Protein AF-A0AAV4LF51-F1 (afdb_monomer_lite)

pLDDT: mean 82.68, std 17.19, range [34.06, 97.62]

Organism: NCBI:txid2771369

Structure (mmCIF, N/CA/C/O backbone):
data_AF-A0AAV4LF51-F1
#
_entry.id   AF-A0AAV4LF51-F1
#
loop_
_atom_site.group_PDB
_atom_site.id
_atom_site.type_symbol
_atom_site.label_atom_id
_atom_site.label_alt_id
_atom_site.label_comp_id
_atom_site.label_asym_id
_atom_site.label_entity_id
_atom_site.label_seq_id
_atom_site.pdbx_PDB_ins_code
_atom_site.Cartn_x
_atom_site.Cartn_y
_atom_site.Cartn_z
_atom_site.occupancy
_atom_site.B_iso_or_equiv
_atom_site.auth_seq_id
_atom_site.auth_comp_id
_atom_site.auth_asym_id
_atom_site.auth_atom_id
_atom_site.pdbx_PDB_model_num
ATOM 1 N N . MET A 1 1 ? 27.495 2.301 -16.781 1.00 39.59 1 MET A N 1
ATOM 2 C CA . MET A 1 1 ? 26.269 2.988 -17.235 1.00 39.59 1 MET A CA 1
ATOM 3 C C . MET A 1 1 ? 25.235 2.738 -16.157 1.00 39.59 1 MET A C 1
ATOM 5 O O . MET A 1 1 ? 25.016 1.573 -15.863 1.00 39.59 1 MET A O 1
ATOM 9 N N . GLN A 1 2 ? 24.706 3.770 -15.496 1.00 44.28 2 GLN A N 1
ATOM 10 C CA . GLN A 1 2 ? 23.534 3.585 -14.633 1.00 44.28 2 GLN A CA 1
ATOM 11 C C . GLN A 1 2 ? 22.386 3.191 -15.562 1.00 44.28 2 GLN A C 1
ATOM 13 O O . GLN A 1 2 ? 21.991 3.996 -16.404 1.00 44.28 2 GLN A O 1
ATOM 18 N N . GLN A 1 3 ? 21.946 1.935 -15.503 1.00 53.41 3 GLN A N 1
ATOM 19 C CA . GLN A 1 3 ? 20.679 1.562 -16.120 1.00 53.41 3 GLN A CA 1
ATOM 20 C C . GLN A 1 3 ? 19.599 2.363 -15.401 1.00 53.41 3 GLN A C 1
ATOM 22 O O . GLN A 1 3 ? 19.527 2.345 -14.174 1.00 53.41 3 GLN A O 1
ATOM 27 N N . THR A 1 4 ? 18.834 3.139 -16.161 1.00 69.50 4 THR A N 1
ATOM 28 C CA . THR A 1 4 ? 17.612 3.748 -15.650 1.00 69.50 4 THR A CA 1
ATOM 29 C C . THR A 1 4 ? 16.654 2.608 -15.354 1.00 69.50 4 THR A C 1
ATOM 31 O O . THR A 1 4 ? 16.474 1.723 -16.190 1.00 69.50 4 THR A O 1
ATOM 34 N N . GLU A 1 5 ? 16.115 2.589 -14.145 1.00 85.19 5 GLU A N 1
ATOM 35 C CA . GLU A 1 5 ? 15.159 1.569 -13.737 1.00 85.19 5 GLU A CA 1
ATOM 36 C C . GLU A 1 5 ? 13.908 1.655 -14.630 1.00 85.19 5 GLU A C 1
ATOM 38 O O . GLU A 1 5 ? 13.461 2.764 -14.937 1.00 85.19 5 GLU A O 1
ATOM 43 N N . PRO A 1 6 ? 13.351 0.516 -15.080 1.00 87.88 6 PRO A N 1
ATOM 44 C CA . PRO A 1 6 ? 12.253 0.504 -16.048 1.00 87.88 6 PRO A CA 1
ATOM 45 C C . PRO A 1 6 ? 10.922 0.982 -15.455 1.00 87.88 6 PRO A C 1
ATOM 47 O O . PRO A 1 6 ? 10.040 1.408 -16.200 1.00 87.88 6 PRO A O 1
ATOM 50 N N . TYR A 1 7 ? 10.776 0.932 -14.128 1.00 91.69 7 TYR A N 1
ATOM 51 C CA . TYR A 1 7 ? 9.531 1.270 -13.448 1.00 91.69 7 TYR A CA 1
ATOM 52 C C . TYR A 1 7 ? 9.747 2.211 -12.271 1.00 91.69 7 TYR A C 1
ATOM 54 O O . TYR A 1 7 ? 10.690 2.051 -11.498 1.00 91.69 7 TYR A O 1
ATOM 62 N N . MET A 1 8 ? 8.809 3.130 -12.069 1.00 92.31 8 MET A N 1
ATOM 63 C CA . MET A 1 8 ? 8.621 3.837 -10.805 1.00 92.31 8 MET A CA 1
ATOM 64 C C . MET A 1 8 ? 7.586 3.108 -9.953 1.00 92.31 8 MET A C 1
ATOM 66 O O . MET A 1 8 ? 6.594 2.593 -10.470 1.00 92.31 8 MET A O 1
ATOM 70 N N . VAL A 1 9 ? 7.808 3.075 -8.638 1.00 93.62 9 VAL A N 1
ATOM 71 C CA . VAL A 1 9 ? 6.900 2.429 -7.684 1.00 93.62 9 VAL A CA 1
ATOM 72 C C . VAL A 1 9 ? 6.449 3.443 -6.646 1.00 93.62 9 VAL A C 1
ATOM 74 O O . VAL A 1 9 ? 7.265 4.144 -6.053 1.00 93.62 9 VAL A O 1
ATOM 77 N N . ALA A 1 10 ? 5.145 3.504 -6.402 1.00 94.25 10 ALA A N 1
ATOM 78 C CA . ALA A 1 10 ? 4.572 4.269 -5.307 1.00 94.25 10 ALA A CA 1
ATOM 79 C C . ALA A 1 10 ? 3.654 3.395 -4.446 1.00 94.25 10 ALA A C 1
ATOM 81 O O . ALA A 1 10 ? 3.005 2.459 -4.920 1.00 94.25 10 ALA A O 1
ATOM 82 N N . LEU A 1 11 ? 3.606 3.715 -3.158 1.00 95.56 11 LEU A N 1
ATOM 83 C CA . LEU A 1 11 ? 2.793 3.057 -2.147 1.00 95.56 11 LEU A CA 1
ATOM 84 C C . LEU A 1 11 ? 1.452 3.786 -2.065 1.00 95.56 11 LEU A C 1
ATOM 86 O O . LEU A 1 11 ? 1.400 4.955 -1.685 1.00 95.56 11 LEU A O 1
ATOM 90 N N . GLY A 1 12 ? 0.378 3.122 -2.475 1.00 96.06 12 GLY A N 1
ATOM 91 C CA . GLY A 1 12 ? -0.933 3.725 -2.666 1.00 96.06 12 GLY A CA 1
ATOM 92 C C . GLY A 1 12 ? -1.977 3.263 -1.656 1.00 96.06 12 GLY A C 1
ATOM 93 O O . GLY A 1 12 ? -2.030 2.097 -1.267 1.00 96.06 12 GLY A O 1
ATOM 94 N N . TYR A 1 13 ? -2.855 4.175 -1.258 1.00 96.31 13 TYR A N 1
ATOM 95 C CA . TYR A 1 13 ? -4.042 3.865 -0.467 1.00 96.31 13 TYR A CA 1
ATOM 96 C C . TYR A 1 13 ? -5.215 4.764 -0.869 1.00 96.31 13 TYR A C 1
ATOM 98 O O . TYR A 1 13 ? -5.045 5.857 -1.407 1.00 96.31 13 TYR A O 1
ATOM 106 N N . SER A 1 14 ? -6.435 4.273 -0.672 1.00 95.50 14 SER A N 1
ATOM 107 C CA . SER A 1 14 ? -7.679 4.986 -0.986 1.00 95.50 14 SER A CA 1
ATOM 108 C C . SER A 1 14 ? -8.846 4.407 -0.188 1.00 95.50 14 SER A C 1
ATOM 110 O O . SER A 1 14 ? -8.680 3.418 0.530 1.00 95.50 14 SER A O 1
ATOM 112 N N . GLY A 1 15 ? -10.029 5.001 -0.333 1.00 92.81 15 GLY A N 1
ATOM 113 C CA . GLY A 1 15 ? -11.249 4.533 0.311 1.00 92.81 15 GLY A CA 1
ATOM 114 C C . GLY A 1 15 ? -12.079 5.679 0.865 1.00 92.81 15 GLY A C 1
ATOM 115 O O . GLY A 1 15 ? -11.986 6.816 0.389 1.00 92.81 15 GLY A O 1
ATOM 116 N N . LYS A 1 16 ? -12.841 5.387 1.925 1.00 95.62 16 LYS A N 1
ATOM 117 C CA . LYS A 1 16 ? -13.432 6.439 2.763 1.00 95.62 16 LYS A CA 1
ATOM 118 C C . LYS A 1 16 ? -12.324 7.311 3.343 1.00 95.62 16 LYS A C 1
ATOM 120 O O . LYS A 1 16 ? -11.320 6.793 3.829 1.00 95.62 16 LYS A O 1
ATOM 125 N N . LEU A 1 17 ? -12.532 8.626 3.339 1.00 95.38 17 LEU A N 1
ATOM 126 C CA . LEU A 1 17 ? -11.508 9.588 3.756 1.00 95.38 17 LEU A CA 1
ATOM 127 C C . LEU A 1 17 ? -10.999 9.338 5.179 1.00 95.38 17 LEU A C 1
ATOM 129 O O . LEU A 1 17 ? -9.796 9.360 5.404 1.00 95.38 17 LEU A O 1
ATOM 133 N N . GLU A 1 18 ? -11.887 9.032 6.128 1.00 94.94 18 GLU A N 1
ATOM 134 C CA . GLU A 1 18 ? -11.476 8.715 7.502 1.00 94.94 18 GLU A CA 1
ATOM 135 C C . GLU A 1 18 ? -10.627 7.440 7.587 1.00 94.94 18 GLU A C 1
ATOM 137 O O . GLU A 1 18 ? -9.660 7.396 8.347 1.00 94.94 18 GLU A O 1
ATOM 142 N N . SER A 1 19 ? -10.969 6.413 6.806 1.00 95.12 19 SER A N 1
ATOM 143 C CA . SER A 1 19 ? -10.219 5.156 6.731 1.00 95.12 19 SER A CA 1
ATOM 144 C C . SER A 1 19 ? -8.820 5.383 6.160 1.00 95.12 19 SER A C 1
ATOM 146 O O . SER A 1 19 ? -7.834 4.928 6.739 1.00 95.12 19 SER A O 1
ATOM 148 N N . ALA A 1 20 ? -8.727 6.139 5.061 1.00 96.19 20 ALA A N 1
ATOM 149 C CA . ALA A 1 20 ? -7.464 6.505 4.428 1.00 96.19 20 ALA A CA 1
ATOM 150 C C . ALA A 1 20 ? -6.587 7.368 5.352 1.00 96.19 20 ALA A C 1
ATOM 152 O O . ALA A 1 20 ? -5.412 7.061 5.538 1.00 96.19 20 ALA A O 1
ATOM 153 N N . ALA A 1 21 ? -7.167 8.382 6.002 1.00 96.31 21 ALA A N 1
ATOM 154 C CA . ALA A 1 21 ? -6.452 9.253 6.931 1.00 96.31 21 ALA A CA 1
ATOM 155 C C . ALA A 1 21 ? -5.894 8.481 8.136 1.00 96.31 21 ALA A C 1
ATOM 157 O O . ALA A 1 21 ? -4.747 8.670 8.536 1.00 96.31 21 ALA A O 1
ATOM 158 N N . ARG A 1 22 ? -6.693 7.578 8.721 1.00 95.81 22 ARG A N 1
ATOM 159 C CA . ARG A 1 22 ? -6.237 6.730 9.833 1.00 95.81 22 ARG A CA 1
ATOM 160 C C . ARG A 1 22 ? -5.098 5.816 9.404 1.00 95.81 22 ARG A C 1
ATOM 162 O O . ARG A 1 22 ? -4.101 5.731 10.112 1.00 95.81 22 ARG A O 1
ATOM 169 N N . PHE A 1 23 ? -5.231 5.178 8.242 1.00 96.62 23 PHE A N 1
ATOM 170 C CA . PHE A 1 23 ? -4.178 4.337 7.687 1.00 96.62 23 PHE A CA 1
ATOM 171 C C . PHE A 1 23 ? -2.874 5.116 7.486 1.00 96.62 23 PHE A C 1
ATOM 173 O O . PHE A 1 23 ? -1.822 4.646 7.914 1.00 96.62 23 PHE A O 1
ATOM 180 N N . GLU A 1 24 ? -2.933 6.309 6.886 1.00 96.50 24 GLU A N 1
ATOM 181 C CA . GLU A 1 24 ? -1.741 7.126 6.661 1.00 96.50 24 GLU A CA 1
ATOM 182 C C . GLU A 1 24 ? -1.069 7.526 7.979 1.00 96.50 24 GLU A C 1
ATOM 184 O O . GLU A 1 24 ? 0.146 7.376 8.117 1.00 96.50 24 GLU A O 1
ATOM 189 N N . TRP A 1 25 ? -1.843 7.989 8.965 1.00 96.75 25 TRP A N 1
ATOM 190 C CA . TRP A 1 25 ? -1.301 8.342 10.276 1.00 96.75 25 TRP A CA 1
ATOM 191 C C . TRP A 1 25 ? -0.627 7.145 10.952 1.00 96.75 25 TRP A C 1
ATOM 193 O O . TRP A 1 25 ? 0.522 7.232 11.387 1.00 96.75 25 TRP A O 1
ATOM 203 N N . ASP A 1 26 ? -1.317 6.006 11.010 1.00 96.19 26 ASP A N 1
ATOM 204 C CA . ASP A 1 26 ? -0.792 4.802 11.649 1.00 96.19 26 ASP A CA 1
ATOM 205 C C . ASP A 1 26 ? 0.461 4.284 10.924 1.00 96.19 26 ASP A C 1
ATOM 207 O O . ASP A 1 26 ? 1.405 3.818 11.567 1.00 96.19 26 ASP A O 1
ATOM 211 N N . PHE A 1 27 ? 0.518 4.424 9.596 1.00 96.25 27 PHE A N 1
ATOM 212 C CA . PHE A 1 27 ? 1.710 4.109 8.815 1.00 96.25 27 PHE A CA 1
ATOM 213 C C . PHE A 1 27 ? 2.873 5.058 9.131 1.00 96.25 27 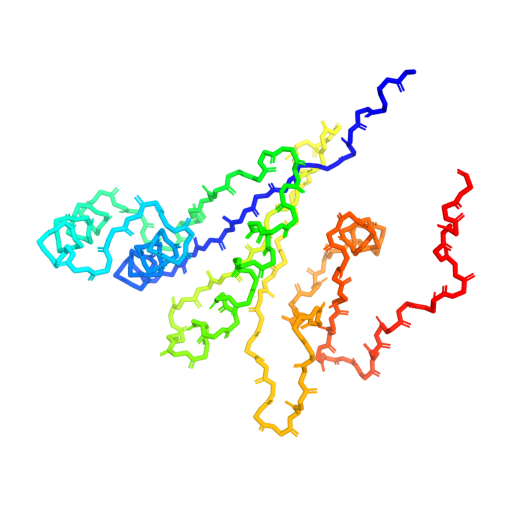PHE A C 1
ATOM 215 O O . PHE A 1 27 ? 3.987 4.592 9.368 1.00 96.25 27 PHE A O 1
ATOM 222 N N . ARG A 1 28 ? 2.629 6.372 9.216 1.00 95.19 28 ARG A N 1
ATOM 223 C CA . ARG A 1 28 ? 3.642 7.367 9.618 1.00 95.19 28 ARG A CA 1
ATOM 224 C C . ARG A 1 28 ? 4.200 7.078 11.011 1.00 95.19 28 ARG A C 1
ATOM 226 O O . ARG A 1 28 ? 5.413 7.124 11.207 1.00 95.19 28 ARG A O 1
ATOM 233 N N . VAL A 1 29 ? 3.342 6.701 11.959 1.00 95.69 29 VAL A N 1
ATOM 234 C CA . VAL A 1 29 ? 3.770 6.234 13.286 1.00 95.69 29 VAL A CA 1
ATOM 235 C C . VAL A 1 29 ? 4.622 4.968 13.168 1.00 95.69 29 VAL A C 1
ATOM 237 O O . VAL A 1 29 ? 5.660 4.854 13.820 1.00 95.69 29 VAL A O 1
ATOM 240 N N . ARG A 1 30 ? 4.224 4.017 12.313 1.00 94.94 30 ARG A N 1
ATOM 241 C CA . ARG A 1 30 ? 4.936 2.745 12.118 1.00 94.94 30 ARG A CA 1
ATOM 242 C C . ARG A 1 30 ? 6.357 2.929 11.589 1.00 94.94 30 ARG A C 1
ATOM 244 O O . ARG A 1 30 ? 7.244 2.199 12.024 1.00 94.94 30 ARG A O 1
ATOM 251 N N . VAL A 1 31 ? 6.569 3.886 10.689 1.00 94.19 31 VAL A N 1
ATOM 252 C CA . VAL A 1 31 ? 7.896 4.209 10.130 1.00 94.19 31 VAL A CA 1
ATOM 253 C C . VAL A 1 31 ? 8.672 5.225 10.977 1.00 94.19 31 VAL A C 1
ATOM 255 O O . VAL A 1 31 ? 9.778 5.612 10.613 1.00 94.19 31 VAL A O 1
ATOM 258 N N . GLY A 1 32 ? 8.115 5.655 12.115 1.00 94.19 32 GLY A N 1
ATOM 259 C CA . GLY A 1 32 ? 8.756 6.592 13.039 1.00 94.19 32 GLY A CA 1
ATOM 260 C C . GLY A 1 32 ? 8.737 8.055 12.589 1.00 94.19 32 GLY A C 1
ATOM 261 O O . GLY A 1 32 ? 9.458 8.867 13.164 1.00 94.19 32 GLY A O 1
ATOM 262 N N . ALA A 1 33 ? 7.926 8.400 11.585 1.00 93.31 33 ALA A N 1
ATOM 263 C CA . ALA A 1 33 ? 7.725 9.780 11.144 1.00 93.31 33 ALA A CA 1
ATOM 264 C C . ALA A 1 33 ? 6.822 10.574 12.103 1.00 93.31 33 ALA A C 1
ATOM 266 O O . ALA A 1 33 ? 6.940 11.791 12.176 1.00 93.31 33 ALA A O 1
ATOM 267 N N . GLU A 1 34 ? 5.955 9.885 12.849 1.00 95.94 34 GLU A N 1
ATOM 268 C CA . GLU A 1 34 ? 5.046 10.479 13.834 1.00 95.94 34 GLU A CA 1
ATOM 269 C C . GLU A 1 34 ? 5.091 9.722 15.166 1.00 95.94 34 GLU A C 1
ATOM 271 O O . GLU A 1 34 ? 5.513 8.564 15.240 1.00 95.94 34 GLU A O 1
ATOM 276 N N . GLN A 1 35 ? 4.639 10.365 16.245 1.00 94.69 35 GLN A N 1
ATOM 277 C CA . GLN A 1 35 ? 4.623 9.766 17.581 1.00 94.69 35 GLN A CA 1
ATOM 278 C C . GLN A 1 35 ? 3.246 9.193 17.920 1.00 94.69 35 GLN A C 1
ATOM 280 O O . GLN A 1 35 ? 2.243 9.900 17.902 1.00 94.69 35 GLN A O 1
ATOM 285 N N . ALA A 1 36 ? 3.200 7.923 18.335 1.00 93.38 36 ALA A N 1
ATOM 286 C CA . ALA A 1 36 ? 1.952 7.251 18.717 1.00 93.38 36 ALA A CA 1
ATOM 287 C C . ALA A 1 36 ? 1.191 7.955 19.860 1.00 93.38 36 ALA A C 1
ATOM 289 O O . ALA A 1 36 ? -0.025 7.824 19.959 1.00 93.38 36 ALA A O 1
ATOM 290 N N . SER A 1 37 ? 1.904 8.678 20.729 1.00 95.56 37 SER A N 1
ATOM 291 C CA . SER A 1 37 ? 1.331 9.429 21.849 1.00 95.56 37 SER A CA 1
ATOM 292 C C . SER A 1 37 ? 0.746 10.790 21.462 1.00 95.56 37 SER A C 1
ATOM 294 O O . SER A 1 37 ? 0.105 11.415 22.305 1.00 95.56 37 SER A O 1
ATOM 296 N N . ASP A 1 38 ? 0.968 11.277 20.236 1.00 96.12 38 ASP A N 1
ATOM 297 C CA . ASP A 1 38 ? 0.434 12.566 19.784 1.00 96.12 38 ASP A CA 1
ATOM 298 C C . ASP A 1 38 ? -1.013 12.433 19.287 1.00 96.12 38 ASP A C 1
ATOM 300 O O . ASP A 1 38 ? -1.324 12.487 18.095 1.00 96.12 38 ASP A O 1
ATOM 304 N N . GLU A 1 39 ? -1.929 12.235 20.233 1.00 94.19 39 GLU A N 1
ATOM 305 C CA . GLU A 1 39 ? -3.357 12.119 19.931 1.00 94.19 39 GLU A CA 1
ATOM 306 C C . GLU A 1 39 ? -3.927 13.406 19.320 1.00 94.19 39 GLU A C 1
ATOM 308 O O . GLU A 1 39 ? -4.768 13.339 18.423 1.00 94.19 39 GLU A O 1
ATOM 313 N N . SER A 1 40 ? -3.439 14.571 19.758 1.00 96.38 40 SER A N 1
ATOM 314 C CA . SER A 1 40 ? -3.864 15.868 19.230 1.00 96.38 40 SER A CA 1
ATOM 315 C C . SER A 1 40 ? -3.449 16.075 17.776 1.00 96.38 40 SER A C 1
ATOM 317 O O . SER A 1 40 ? -4.267 16.521 16.968 1.00 96.38 40 SER A O 1
ATOM 319 N N . GLY A 1 41 ? -2.205 15.729 17.431 1.00 96.44 41 GLY A N 1
ATOM 320 C CA . GLY A 1 41 ? -1.693 15.783 16.065 1.00 96.44 41 GLY A CA 1
ATOM 321 C C . GLY A 1 41 ? -2.467 14.840 15.157 1.00 96.44 41 GLY A C 1
ATOM 322 O O . GLY A 1 41 ? -2.921 15.257 14.092 1.00 96.44 41 GLY A O 1
ATOM 323 N N . ARG A 1 42 ? -2.749 13.620 15.633 1.00 97.00 42 ARG A N 1
ATOM 324 C CA . ARG A 1 42 ? -3.583 12.652 14.911 1.00 97.00 42 ARG A CA 1
ATOM 325 C C . ARG A 1 42 ? -4.958 13.215 14.575 1.00 97.00 42 ARG A C 1
ATOM 327 O O . ARG A 1 42 ? -5.413 13.111 13.440 1.00 97.00 42 ARG A O 1
ATOM 334 N N . GLU A 1 43 ? -5.653 13.780 15.558 1.00 97.25 43 GLU A N 1
ATOM 335 C CA . GLU A 1 43 ? -7.001 14.319 15.353 1.00 97.25 43 GLU A CA 1
ATOM 336 C C . GLU A 1 43 ? -7.015 15.530 14.419 1.00 97.25 43 GLU A C 1
ATOM 338 O O . GLU A 1 43 ? -7.931 15.667 13.603 1.00 97.25 43 GLU A O 1
ATOM 343 N N . ALA A 1 44 ? -6.010 16.403 14.525 1.00 97.50 44 ALA A N 1
ATOM 344 C CA . ALA A 1 44 ? -5.848 17.536 13.625 1.00 97.50 44 ALA A CA 1
ATOM 345 C C . ALA A 1 44 ? -5.582 17.066 12.188 1.00 97.50 44 ALA A C 1
ATOM 347 O O . ALA A 1 44 ? -6.252 17.535 11.268 1.00 97.50 44 ALA A O 1
ATOM 348 N N . PHE A 1 45 ? -4.684 16.094 12.015 1.00 97.38 45 PHE A N 1
ATOM 349 C CA . PHE A 1 45 ? -4.364 15.489 10.726 1.00 97.38 45 PHE A CA 1
ATOM 350 C C . PHE A 1 45 ? -5.591 14.843 10.082 1.00 97.38 45 PHE A C 1
ATOM 352 O O . PHE A 1 45 ? -5.937 15.179 8.954 1.00 97.38 45 PHE A O 1
ATOM 359 N N . ILE A 1 46 ? -6.297 13.964 10.804 1.00 96.75 46 ILE A N 1
ATOM 360 C CA . ILE A 1 46 ? -7.483 13.279 10.269 1.00 96.75 46 ILE A CA 1
ATOM 361 C C . ILE A 1 46 ? -8.539 14.299 9.841 1.00 96.75 46 ILE A C 1
ATOM 363 O O . ILE A 1 46 ? -9.132 14.167 8.773 1.00 96.75 46 ILE A O 1
ATOM 367 N N . ARG A 1 47 ? -8.770 15.336 10.652 1.00 97.56 47 ARG A N 1
ATOM 368 C CA . ARG A 1 47 ? -9.740 16.385 10.326 1.00 97.56 47 ARG A CA 1
ATOM 369 C C . ARG A 1 47 ? -9.352 17.146 9.064 1.00 97.56 47 ARG A C 1
ATOM 371 O O . ARG A 1 47 ? -10.216 17.378 8.221 1.00 97.56 47 ARG A O 1
ATOM 378 N N . ASP A 1 48 ? -8.088 17.539 8.951 1.00 97.62 48 ASP A N 1
ATOM 379 C CA . ASP A 1 48 ? -7.580 18.257 7.784 1.00 97.62 48 ASP A CA 1
ATOM 380 C C . ASP A 1 48 ? -7.682 17.397 6.518 1.00 97.62 48 ASP A C 1
ATOM 382 O O . ASP A 1 48 ? -8.263 17.824 5.519 1.00 97.62 48 ASP A O 1
ATOM 386 N N . PHE A 1 49 ? -7.247 16.139 6.606 1.00 96.69 49 PHE A N 1
ATOM 387 C CA . PHE A 1 49 ? -7.331 15.169 5.521 1.00 96.69 49 PHE A CA 1
ATOM 388 C C . PHE A 1 49 ? -8.773 14.972 5.042 1.00 96.69 49 PHE A C 1
ATOM 390 O O . PHE A 1 49 ? -9.040 15.010 3.847 1.00 96.69 49 PHE A O 1
ATOM 397 N N . VAL A 1 50 ? -9.727 14.788 5.958 1.00 96.19 50 VAL A N 1
ATOM 398 C CA . VAL A 1 50 ? -11.145 14.594 5.607 1.00 96.19 50 VAL A CA 1
ATOM 399 C C . VAL A 1 50 ? -11.766 15.862 5.018 1.00 96.19 50 VAL A C 1
ATOM 401 O O . VAL A 1 50 ? -12.629 15.773 4.150 1.00 96.19 50 VAL A O 1
ATOM 404 N N . THR A 1 51 ? -11.334 17.040 5.469 1.00 96.81 51 THR A N 1
ATOM 405 C CA . THR A 1 51 ? -11.872 18.322 4.990 1.00 96.81 51 THR A CA 1
ATOM 406 C C . THR A 1 51 ? -11.396 18.646 3.577 1.00 96.81 51 THR A C 1
ATOM 408 O O . THR A 1 51 ? -12.173 19.153 2.770 1.00 96.81 51 THR A O 1
ATOM 411 N N . ASN A 1 52 ? -10.125 18.366 3.283 1.00 95.56 52 ASN A N 1
ATOM 412 C CA . ASN A 1 52 ? -9.481 18.758 2.028 1.00 95.56 52 ASN A CA 1
ATOM 413 C C . ASN A 1 52 ? -9.343 17.605 1.025 1.00 95.56 52 ASN A C 1
ATOM 415 O O . ASN A 1 52 ? -8.990 17.827 -0.133 1.00 95.56 52 ASN A O 1
ATOM 419 N N . GLY A 1 53 ? -9.575 16.373 1.472 1.00 91.69 53 GLY A N 1
ATOM 420 C CA . GLY A 1 53 ? -9.424 15.172 0.674 1.00 91.69 53 GLY A CA 1
ATOM 421 C C . GLY A 1 53 ? -10.545 14.957 -0.337 1.00 91.69 53 GLY A C 1
ATOM 422 O O . GLY A 1 53 ? -11.634 15.522 -0.244 1.00 91.69 53 GLY A O 1
ATOM 423 N N . VAL A 1 54 ? -10.273 14.084 -1.303 1.00 91.25 54 VAL A N 1
ATOM 424 C CA . VAL A 1 54 ? -11.236 13.665 -2.321 1.00 91.25 54 VAL A CA 1
ATOM 425 C C . VAL A 1 54 ? -11.517 12.185 -2.119 1.00 91.25 54 VAL A C 1
ATOM 427 O O . VAL A 1 54 ? -10.625 11.342 -2.220 1.00 91.25 54 VAL A O 1
ATOM 430 N N . GLU A 1 55 ? -12.766 11.865 -1.792 1.00 83.19 55 GLU A N 1
ATOM 431 C CA . GLU A 1 55 ? -13.166 10.487 -1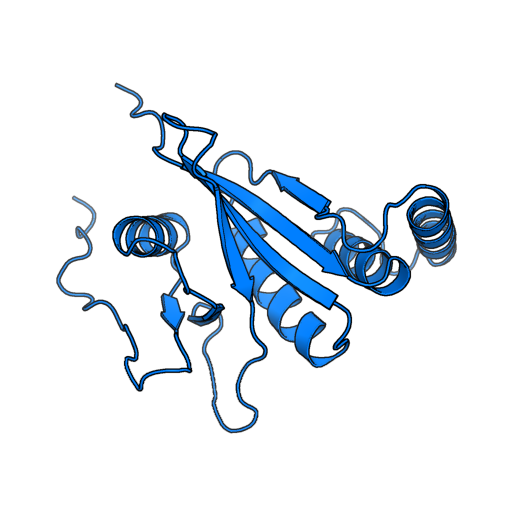.519 1.00 83.19 55 GLU A CA 1
ATOM 432 C C . GLU A 1 55 ? -12.913 9.589 -2.739 1.00 83.19 55 GLU A C 1
ATOM 434 O O . GLU A 1 55 ? -13.160 9.982 -3.881 1.00 83.19 55 GLU A O 1
ATOM 439 N N . ASN A 1 56 ? -12.418 8.372 -2.495 1.00 79.25 56 ASN A N 1
ATOM 440 C CA . ASN A 1 56 ? -12.027 7.397 -3.520 1.00 79.25 56 ASN A CA 1
ATOM 441 C C . ASN A 1 56 ? -10.882 7.832 -4.460 1.00 79.25 56 ASN A C 1
ATOM 443 O O . ASN A 1 56 ? -10.556 7.090 -5.390 1.00 79.25 56 ASN A O 1
ATOM 447 N N . GLN A 1 57 ? -10.231 8.978 -4.226 1.00 90.12 57 GLN A N 1
ATOM 448 C CA . GLN A 1 57 ? -8.996 9.315 -4.929 1.00 90.12 57 GLN A CA 1
ATOM 449 C C . GLN A 1 57 ? -7.808 8.537 -4.325 1.00 90.12 57 GLN A C 1
ATOM 451 O O . GLN A 1 57 ? -7.700 8.427 -3.102 1.00 90.12 57 GLN A O 1
ATOM 456 N N . PRO A 1 58 ? -6.906 7.989 -5.160 1.00 90.75 58 PRO A N 1
ATOM 457 C CA . PRO A 1 58 ? -5.624 7.463 -4.710 1.00 90.75 58 PRO A CA 1
ATOM 458 C C . PRO A 1 58 ? -4.751 8.531 -4.052 1.00 90.75 58 PRO A C 1
ATOM 460 O O . PRO A 1 58 ? -4.466 9.563 -4.660 1.00 90.75 58 PRO A O 1
ATOM 463 N N . TYR A 1 59 ? -4.256 8.223 -2.861 1.00 94.50 59 TYR A N 1
ATOM 464 C CA . TYR A 1 59 ? -3.143 8.914 -2.222 1.00 94.50 59 TYR A CA 1
ATOM 465 C C . TYR A 1 59 ? -1.906 8.038 -2.354 1.00 94.50 59 TYR A C 1
ATOM 467 O O . TYR A 1 59 ? -2.000 6.816 -2.221 1.00 94.50 59 TYR A O 1
ATOM 475 N N . VAL A 1 60 ? -0.762 8.645 -2.664 1.00 93.38 60 VAL A N 1
ATOM 476 C CA . VAL A 1 60 ? 0.465 7.910 -2.982 1.00 93.38 60 VAL A CA 1
ATOM 477 C C . VAL A 1 60 ? 1.664 8.479 -2.238 1.00 93.38 60 VAL A C 1
ATOM 479 O O . VAL A 1 60 ? 1.812 9.692 -2.103 1.00 93.38 60 VAL A O 1
ATOM 482 N N . ILE A 1 61 ? 2.531 7.583 -1.780 1.00 91.69 61 ILE A N 1
ATOM 483 C CA . ILE A 1 61 ? 3.860 7.889 -1.258 1.00 91.69 61 ILE A CA 1
ATOM 484 C C . ILE A 1 61 ? 4.845 7.333 -2.279 1.00 91.69 61 ILE A C 1
ATOM 486 O O . ILE A 1 61 ? 4.870 6.123 -2.508 1.00 91.69 61 ILE A O 1
ATOM 490 N N . LEU A 1 62 ? 5.611 8.205 -2.934 1.00 88.19 62 LEU A N 1
ATOM 491 C CA . LEU A 1 62 ? 6.621 7.756 -3.886 1.00 88.19 62 LEU A CA 1
ATOM 492 C C . LEU A 1 62 ? 7.699 6.966 -3.140 1.00 88.19 62 LEU A C 1
ATOM 494 O O . LEU A 1 62 ? 8.160 7.390 -2.080 1.00 88.19 62 LEU A O 1
ATOM 498 N N . LEU A 1 63 ? 8.066 5.804 -3.675 1.00 88.31 63 LEU A N 1
ATOM 499 C CA . LEU A 1 63 ? 9.122 4.990 -3.102 1.00 88.31 63 LEU A CA 1
ATOM 500 C C . LEU A 1 63 ? 10.455 5.358 -3.754 1.00 88.31 63 LEU A C 1
ATOM 502 O O . LEU A 1 63 ? 10.926 4.682 -4.672 1.00 88.31 63 LEU A O 1
ATOM 506 N N . ASP A 1 64 ? 11.039 6.453 -3.274 1.00 79.50 64 ASP A N 1
ATOM 507 C CA . ASP A 1 64 ? 12.347 6.916 -3.730 1.00 79.50 64 ASP A CA 1
ATOM 508 C C . ASP A 1 64 ? 13.417 5.839 -3.487 1.00 79.50 64 ASP A C 1
ATOM 510 O O . ASP A 1 64 ? 13.398 5.129 -2.477 1.00 79.50 64 ASP A O 1
ATOM 514 N N . ASP A 1 65 ? 14.326 5.683 -4.453 1.00 81.12 65 ASP A N 1
ATOM 515 C CA . ASP A 1 65 ? 15.438 4.722 -4.439 1.00 81.12 65 ASP A CA 1
ATOM 516 C C . ASP A 1 65 ? 15.060 3.250 -4.175 1.00 81.12 65 ASP A C 1
ATOM 518 O O . ASP A 1 65 ? 15.941 2.413 -3.963 1.00 81.12 65 ASP A O 1
ATOM 522 N N . TYR A 1 66 ? 13.774 2.896 -4.276 1.00 84.12 66 TYR A N 1
ATOM 523 C CA . TYR A 1 66 ? 13.271 1.542 -4.031 1.00 84.12 66 TYR A CA 1
ATOM 524 C C . TYR A 1 66 ? 13.620 1.031 -2.624 1.00 84.12 66 TYR A C 1
ATOM 526 O O . TYR A 1 66 ? 14.082 -0.100 -2.462 1.00 84.12 66 TYR A O 1
ATOM 534 N N . ASP A 1 67 ? 13.393 1.860 -1.600 1.00 87.75 67 ASP A N 1
ATOM 535 C CA . ASP A 1 67 ? 13.604 1.508 -0.190 1.00 87.75 67 ASP A CA 1
ATOM 536 C C . ASP A 1 67 ? 12.844 0.219 0.202 1.00 87.75 67 ASP A C 1
ATOM 538 O O . ASP A 1 67 ? 11.634 0.209 0.453 1.00 87.75 67 ASP A O 1
ATOM 542 N N . GLY A 1 68 ? 13.580 -0.898 0.246 1.00 86.44 68 GLY A N 1
ATOM 543 C CA . GLY A 1 68 ? 13.062 -2.227 0.578 1.00 86.44 68 GLY A CA 1
ATOM 544 C C . GLY A 1 68 ? 12.451 -2.326 1.982 1.00 86.44 68 GLY A C 1
ATOM 545 O O . GLY A 1 68 ? 11.355 -2.881 2.115 1.00 86.44 68 GLY A O 1
ATOM 546 N N . PRO A 1 69 ? 13.101 -1.805 3.041 1.00 88.69 69 PRO A N 1
ATOM 547 C CA . PRO A 1 69 ? 12.500 -1.696 4.370 1.00 88.69 69 PRO A CA 1
ATOM 548 C C . PRO A 1 69 ? 11.172 -0.928 4.410 1.00 88.69 69 PRO A C 1
ATOM 550 O O . PRO A 1 69 ? 10.210 -1.411 5.022 1.00 88.69 69 PRO A O 1
ATOM 553 N N . LEU A 1 70 ? 11.088 0.235 3.756 1.00 91.19 70 LEU A N 1
ATOM 554 C CA . LEU A 1 70 ? 9.859 1.031 3.703 1.00 91.19 70 LEU A CA 1
ATOM 555 C C . LEU A 1 70 ? 8.750 0.280 2.956 1.00 91.19 70 LEU A C 1
ATOM 557 O O . LEU A 1 70 ? 7.630 0.165 3.464 1.00 91.19 70 LEU A O 1
ATOM 561 N N . PHE A 1 71 ? 9.085 -0.306 1.805 1.00 91.94 71 PHE A N 1
ATOM 562 C CA . PHE A 1 71 ? 8.188 -1.162 1.032 1.00 91.94 71 PHE A CA 1
ATOM 563 C C . PHE A 1 71 ? 7.648 -2.332 1.862 1.00 91.94 71 PHE A C 1
ATOM 565 O O . PHE A 1 71 ? 6.437 -2.522 1.969 1.00 91.94 71 PHE A O 1
ATOM 572 N N . SER A 1 72 ? 8.540 -3.089 2.505 1.00 88.31 72 SER A N 1
ATOM 573 C CA . SER A 1 72 ? 8.177 -4.259 3.314 1.00 88.31 72 SER A CA 1
ATOM 574 C C . SER A 1 72 ? 7.271 -3.869 4.480 1.00 88.31 72 SER A C 1
ATOM 576 O O . SER A 1 72 ? 6.272 -4.538 4.750 1.00 88.31 72 SER A O 1
ATOM 578 N N . THR A 1 73 ? 7.578 -2.748 5.140 1.00 91.62 73 THR A N 1
ATOM 579 C CA . THR A 1 73 ? 6.763 -2.204 6.233 1.00 91.62 73 THR A CA 1
ATOM 580 C C . THR A 1 73 ? 5.368 -1.829 5.747 1.00 91.62 73 THR A C 1
ATOM 582 O O . THR A 1 73 ? 4.383 -2.179 6.398 1.00 91.62 73 THR A O 1
ATOM 585 N N . PHE A 1 74 ? 5.270 -1.159 4.598 1.00 93.94 74 PHE A N 1
ATOM 586 C CA . PHE A 1 74 ? 3.996 -0.765 4.004 1.00 93.94 74 PHE A CA 1
ATOM 587 C C . PHE A 1 74 ? 3.144 -1.966 3.620 1.00 93.94 74 PHE A C 1
ATOM 589 O O . PHE A 1 74 ? 1.969 -2.020 3.970 1.00 93.94 74 PHE A O 1
ATOM 596 N N . VAL A 1 75 ? 3.733 -2.955 2.951 1.00 90.75 75 VAL A N 1
ATOM 597 C CA . VAL A 1 75 ? 3.026 -4.166 2.533 1.00 90.75 75 VAL A CA 1
ATOM 598 C C . VAL A 1 75 ? 2.503 -4.939 3.744 1.00 90.75 75 VAL A C 1
ATOM 600 O O . VAL A 1 75 ? 1.328 -5.306 3.782 1.00 90.75 75 VAL A O 1
ATOM 603 N N . GLN A 1 76 ? 3.341 -5.145 4.761 1.00 88.00 76 GLN A N 1
ATOM 604 C CA . GLN A 1 76 ? 2.948 -5.856 5.977 1.00 88.00 76 GLN A CA 1
ATOM 605 C C . GLN A 1 76 ? 1.855 -5.131 6.756 1.00 88.00 76 GLN A C 1
ATOM 607 O O . GLN A 1 76 ? 0.865 -5.732 7.179 1.00 88.00 76 GLN A O 1
ATOM 612 N N . PHE A 1 77 ? 2.002 -3.818 6.910 1.00 91.56 77 PHE A N 1
ATOM 613 C CA . PHE A 1 77 ? 0.997 -3.007 7.575 1.00 91.56 77 PHE A CA 1
ATOM 614 C C . PHE A 1 77 ? -0.315 -2.956 6.776 1.00 91.56 77 PHE A C 1
ATOM 616 O O . PHE A 1 77 ? -1.395 -3.129 7.341 1.00 91.56 77 PHE A O 1
ATOM 623 N N . GLY A 1 78 ? -0.218 -2.806 5.455 1.00 92.19 78 GLY A N 1
ATOM 624 C CA . GLY A 1 78 ? -1.335 -2.772 4.519 1.00 92.19 78 GLY A CA 1
ATOM 625 C C . GLY A 1 78 ? -2.213 -4.014 4.597 1.00 92.19 78 GLY A C 1
ATOM 626 O O . GLY A 1 78 ? -3.423 -3.884 4.766 1.00 92.19 78 GLY A O 1
ATOM 627 N N . LYS A 1 79 ? -1.617 -5.213 4.573 1.00 86.81 79 LYS A N 1
ATOM 628 C CA . LYS A 1 79 ? -2.346 -6.488 4.735 1.00 86.81 79 LYS A CA 1
ATOM 629 C C . LYS A 1 79 ? -3.169 -6.544 6.017 1.00 86.81 79 LYS A C 1
ATOM 631 O O . LYS A 1 79 ? -4.324 -6.963 6.015 1.00 86.81 79 LYS A O 1
ATOM 636 N N . GLN A 1 80 ? -2.579 -6.108 7.127 1.00 87.19 80 GLN A N 1
ATOM 637 C CA . GLN A 1 80 ? -3.268 -6.093 8.414 1.00 87.19 80 GLN A CA 1
ATOM 638 C C . GLN A 1 80 ? -4.385 -5.046 8.442 1.00 87.19 80 GLN A C 1
ATOM 640 O O . GLN A 1 80 ? -5.412 -5.266 9.085 1.00 87.19 80 GLN A O 1
ATOM 645 N N . ALA A 1 81 ? -4.189 -3.912 7.768 1.00 90.19 81 ALA A N 1
ATOM 646 C CA . ALA A 1 81 ? -5.149 -2.819 7.723 1.00 90.19 81 ALA A CA 1
ATOM 647 C C . ALA A 1 81 ? -6.393 -3.169 6.891 1.00 90.19 81 ALA A C 1
ATOM 649 O O . ALA A 1 81 ? -7.508 -2.964 7.369 1.00 90.19 81 ALA A O 1
ATOM 650 N N . VAL A 1 82 ? -6.228 -3.771 5.707 1.00 88.88 82 VAL A N 1
ATOM 651 C CA . VAL A 1 82 ? -7.366 -4.152 4.841 1.00 88.88 82 VAL A CA 1
ATOM 652 C C . VAL A 1 82 ? -8.264 -5.224 5.468 1.00 88.88 82 VAL A C 1
ATOM 654 O O . VAL A 1 82 ? -9.451 -5.292 5.166 1.00 88.88 82 VAL A O 1
ATOM 657 N N . THR A 1 83 ? -7.738 -6.027 6.398 1.00 86.00 83 THR A N 1
ATOM 658 C CA . THR A 1 83 ? -8.538 -6.974 7.197 1.00 86.00 83 THR A CA 1
ATOM 659 C C . THR A 1 83 ? -9.434 -6.267 8.219 1.00 86.00 83 THR A C 1
ATOM 661 O O . THR A 1 83 ? -10.490 -6.782 8.585 1.00 86.00 83 THR A O 1
ATOM 664 N N . LYS A 1 84 ? -9.018 -5.095 8.712 1.00 87.94 84 LYS A N 1
ATOM 665 C CA . LYS A 1 84 ? -9.714 -4.352 9.775 1.00 87.94 84 LYS A CA 1
ATOM 666 C C . LYS A 1 84 ? -10.734 -3.357 9.233 1.00 87.94 84 LYS A C 1
ATOM 668 O O . LYS A 1 84 ? -11.696 -3.057 9.937 1.00 87.94 84 LYS A O 1
ATOM 673 N N . ASP A 1 85 ? -10.532 -2.854 8.018 1.00 90.88 85 ASP A N 1
ATOM 674 C CA . ASP A 1 85 ? -11.422 -1.876 7.399 1.00 90.88 85 ASP A CA 1
ATOM 675 C C . ASP A 1 85 ? -11.761 -2.252 5.947 1.00 90.88 85 ASP A C 1
ATOM 677 O O . ASP A 1 85 ? -10.925 -2.089 5.057 1.00 90.88 85 ASP A O 1
ATOM 681 N N . PRO A 1 86 ? -12.999 -2.703 5.666 1.00 87.56 86 PRO A N 1
ATOM 682 C CA . PRO A 1 86 ? -13.409 -3.075 4.314 1.00 87.56 86 PRO A CA 1
ATOM 683 C C . PRO A 1 86 ? -13.548 -1.875 3.364 1.00 87.56 86 PRO A C 1
ATOM 685 O O . PRO A 1 86 ? -13.680 -2.072 2.158 1.00 87.56 86 PRO A O 1
ATOM 688 N N . ASN A 1 87 ? -13.555 -0.641 3.882 1.00 91.38 87 ASN A N 1
ATOM 689 C CA . ASN A 1 87 ? -13.605 0.572 3.064 1.00 91.38 87 ASN A CA 1
ATOM 690 C C . ASN A 1 87 ? -12.210 1.091 2.704 1.00 91.38 87 ASN A C 1
ATOM 692 O O . ASN A 1 87 ? -12.123 2.101 2.012 1.00 91.38 87 ASN A O 1
ATOM 696 N N . LEU A 1 88 ? -11.144 0.457 3.201 1.00 94.44 88 LEU A N 1
ATOM 697 C CA . LEU A 1 88 ? -9.767 0.800 2.881 1.00 94.44 88 LEU A CA 1
ATOM 698 C C . LEU A 1 88 ? -9.275 -0.072 1.725 1.00 94.44 88 LEU A C 1
ATOM 700 O O . LEU A 1 88 ? -9.444 -1.292 1.710 1.00 94.44 88 LEU A O 1
ATOM 704 N N . HIS A 1 89 ? -8.610 0.553 0.763 1.00 93.88 89 HIS A N 1
ATOM 705 C CA . HIS A 1 89 ? -7.900 -0.140 -0.302 1.00 93.88 89 HIS A CA 1
ATOM 706 C C . HIS A 1 89 ? -6.439 0.273 -0.255 1.00 93.88 89 HIS A C 1
ATOM 708 O O . HIS A 1 89 ? -6.142 1.462 -0.319 1.00 93.88 89 HIS A O 1
ATOM 714 N N . VAL A 1 90 ? -5.542 -0.706 -0.167 1.00 95.12 90 VAL A N 1
ATOM 715 C CA . VAL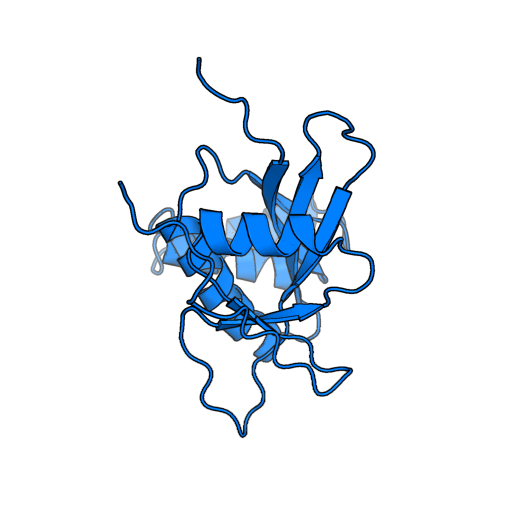 A 1 90 ? -4.088 -0.505 -0.180 1.00 95.12 90 VAL A CA 1
ATOM 716 C C . VAL A 1 90 ? -3.532 -1.190 -1.422 1.00 95.12 90 VAL A C 1
ATOM 718 O O . VAL A 1 90 ? -3.947 -2.301 -1.750 1.00 95.12 90 VAL A O 1
ATOM 721 N N . PHE A 1 91 ? -2.640 -0.529 -2.148 1.00 94.31 91 PHE A N 1
ATOM 722 C CA . PHE A 1 91 ? -2.126 -1.003 -3.430 1.00 94.31 91 PHE A CA 1
ATOM 723 C C . PHE A 1 91 ? -0.725 -0.464 -3.713 1.00 94.31 91 PHE A C 1
ATOM 725 O O . PHE A 1 91 ? -0.285 0.513 -3.118 1.00 94.31 91 PHE A O 1
ATOM 732 N N . LEU A 1 92 ? -0.025 -1.091 -4.651 1.00 93.44 92 LEU A N 1
ATOM 733 C CA . LEU A 1 92 ? 1.160 -0.515 -5.279 1.00 93.44 92 LEU A CA 1
ATOM 734 C C . LEU A 1 92 ? 0.751 0.133 -6.597 1.00 93.44 92 LEU A C 1
ATOM 736 O O . LEU A 1 92 ? -0.059 -0.429 -7.337 1.00 93.44 92 LEU A O 1
ATOM 740 N N . VAL A 1 93 ? 1.324 1.291 -6.893 1.00 93.19 93 VAL A N 1
ATOM 741 C CA . VAL A 1 93 ? 1.264 1.918 -8.212 1.00 93.19 93 VAL A CA 1
ATOM 742 C C . VAL A 1 93 ? 2.597 1.662 -8.893 1.00 93.19 93 VAL A C 1
ATOM 744 O O . VAL A 1 93 ? 3.635 2.011 -8.336 1.00 93.19 93 VAL A O 1
ATOM 747 N N . ILE A 1 94 ? 2.561 1.043 -10.069 1.00 93.00 94 ILE A N 1
ATOM 748 C CA . ILE A 1 94 ? 3.747 0.784 -10.882 1.00 93.00 94 ILE A CA 1
ATOM 749 C C . ILE A 1 94 ? 3.584 1.516 -12.203 1.00 93.00 94 ILE A C 1
ATOM 751 O O . ILE A 1 94 ? 2.631 1.254 -12.933 1.00 93.00 94 ILE A O 1
ATOM 755 N N . GLU A 1 95 ? 4.492 2.432 -12.494 1.00 92.75 95 GLU A N 1
ATOM 756 C CA . GLU A 1 95 ? 4.471 3.256 -13.699 1.00 92.75 95 GLU A CA 1
ATOM 757 C C . GLU A 1 95 ? 5.677 2.924 -14.572 1.00 92.75 95 GLU A C 1
ATOM 759 O O . GLU A 1 95 ? 6.801 2.863 -14.076 1.00 92.75 95 GLU A O 1
ATOM 764 N N . ASP A 1 96 ? 5.441 2.685 -15.861 1.00 91.62 96 ASP A N 1
ATOM 765 C CA . ASP A 1 96 ? 6.508 2.516 -16.847 1.00 91.62 96 ASP A CA 1
ATOM 766 C C . ASP A 1 96 ? 7.186 3.870 -17.112 1.00 91.62 96 ASP A C 1
ATOM 768 O O . ASP A 1 96 ? 6.551 4.833 -17.544 1.00 91.62 96 ASP A O 1
ATOM 772 N N . VAL A 1 97 ? 8.497 3.949 -16.866 1.00 90.19 97 VAL A N 1
ATOM 773 C CA . VAL A 1 97 ? 9.275 5.193 -17.018 1.00 90.19 97 VAL A CA 1
ATOM 774 C C . VAL A 1 97 ? 9.360 5.639 -18.481 1.00 90.19 97 VAL A C 1
ATOM 776 O O . VAL A 1 97 ? 9.542 6.824 -18.773 1.00 90.19 97 VAL A O 1
ATOM 779 N N . HIS A 1 98 ? 9.243 4.704 -19.421 1.00 88.94 98 HIS A N 1
ATOM 780 C CA . HIS A 1 98 ? 9.287 4.977 -20.853 1.00 88.94 98 HIS A CA 1
ATOM 781 C C . HIS A 1 98 ? 7.903 5.243 -21.453 1.00 88.94 98 HIS A C 1
ATOM 783 O O . HIS A 1 98 ? 7.822 5.761 -22.569 1.00 88.94 98 HIS A O 1
ATOM 789 N N . ASP A 1 99 ? 6.835 4.921 -20.723 1.00 90.25 99 ASP A N 1
ATOM 790 C CA . ASP A 1 99 ? 5.449 5.121 -21.136 1.00 90.25 99 ASP A CA 1
ATOM 791 C C . ASP A 1 99 ? 4.553 5.426 -19.918 1.00 90.25 99 ASP A C 1
ATOM 793 O O . ASP A 1 99 ? 3.867 4.532 -19.420 1.00 90.25 99 ASP A O 1
ATOM 797 N N . PRO A 1 100 ? 4.517 6.683 -19.432 1.00 84.88 100 PRO A N 1
ATOM 798 C CA . PRO A 1 100 ? 3.780 7.041 -18.214 1.00 84.88 100 PRO A CA 1
ATOM 799 C C . PRO A 1 100 ? 2.261 6.817 -18.291 1.00 84.88 100 PRO A C 1
ATOM 801 O O . PRO A 1 100 ? 1.577 6.824 -17.269 1.00 84.88 100 PRO A O 1
ATOM 804 N N . GLU A 1 101 ? 1.701 6.613 -19.490 1.00 87.88 101 GLU A N 1
ATOM 805 C CA . GLU A 1 101 ? 0.294 6.222 -19.647 1.00 87.88 101 GLU A CA 1
ATOM 806 C C . GLU A 1 101 ? 0.052 4.768 -19.198 1.00 87.88 101 GLU A C 1
ATOM 808 O O . GLU A 1 101 ? -1.076 4.398 -18.856 1.00 87.88 101 GLU A O 1
ATOM 813 N N . LYS A 1 102 ? 1.106 3.943 -19.141 1.00 89.12 102 LYS A N 1
ATOM 814 C CA . LYS A 1 102 ? 1.073 2.585 -18.594 1.00 89.12 102 LYS A CA 1
ATOM 815 C C . LYS A 1 102 ? 1.325 2.598 -17.095 1.00 89.12 102 LYS A C 1
ATOM 817 O O . LYS A 1 102 ? 2.446 2.439 -16.610 1.00 89.12 102 LYS A O 1
ATOM 822 N N . GLN A 1 103 ? 0.223 2.707 -16.365 1.00 90.25 103 GLN A N 1
ATOM 823 C CA . GLN A 1 103 ? 0.189 2.559 -14.919 1.00 90.25 103 GLN A CA 1
ATOM 824 C C . GLN A 1 103 ? -0.565 1.287 -14.518 1.00 90.25 103 GLN A C 1
ATOM 826 O O . GLN A 1 103 ? -1.719 1.077 -14.897 1.00 90.25 103 GLN A O 1
ATOM 831 N N . TYR A 1 104 ? 0.066 0.468 -13.684 1.00 90.81 104 TYR A N 1
ATOM 832 C CA . TYR A 1 104 ? -0.510 -0.732 -13.090 1.00 90.81 104 TYR A CA 1
ATOM 833 C C . TYR A 1 104 ? -0.827 -0.489 -11.6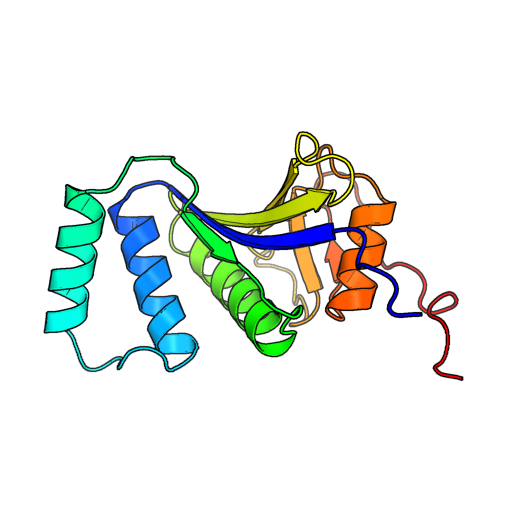15 1.00 90.81 104 TYR A C 1
ATOM 835 O O . TYR A 1 104 ? -0.089 0.202 -10.910 1.00 90.81 104 TYR A O 1
ATOM 843 N N . ARG A 1 105 ? -1.927 -1.075 -11.130 1.00 91.06 105 ARG A N 1
ATOM 844 C CA . ARG A 1 105 ? -2.313 -1.024 -9.714 1.00 91.06 105 ARG A CA 1
ATOM 845 C C . ARG A 1 105 ? -2.421 -2.426 -9.152 1.00 91.06 105 ARG A C 1
ATOM 847 O O . ARG A 1 105 ? -3.334 -3.162 -9.511 1.00 91.06 105 ARG A O 1
ATOM 854 N N . LEU A 1 106 ? -1.505 -2.766 -8.254 1.00 90.19 106 LEU A N 1
ATOM 855 C CA . LEU A 1 106 ? -1.472 -4.056 -7.580 1.00 90.19 106 LEU A CA 1
ATOM 856 C C . LEU A 1 106 ? -2.129 -3.930 -6.206 1.00 90.19 106 LEU A C 1
ATOM 858 O O . LEU A 1 106 ? -1.502 -3.452 -5.263 1.00 90.19 106 LEU A O 1
ATOM 862 N N . PHE A 1 107 ? -3.393 -4.333 -6.084 1.00 89.94 107 PHE A N 1
ATOM 863 C CA . PHE A 1 107 ? -4.128 -4.219 -4.821 1.00 89.94 107 PHE A CA 1
ATOM 864 C C . PHE A 1 107 ? -3.723 -5.309 -3.836 1.00 89.94 107 PHE A C 1
ATOM 866 O O . PHE A 1 107 ? -3.784 -6.489 -4.169 1.00 89.94 107 PHE A O 1
ATOM 873 N N . LEU A 1 108 ? -3.374 -4.919 -2.610 1.00 90.06 108 LEU A N 1
ATOM 874 C CA . LEU A 1 108 ? -3.141 -5.852 -1.514 1.00 90.06 108 LEU A CA 1
ATOM 875 C C . LEU A 1 108 ? -4.468 -6.484 -1.089 1.00 90.06 108 LEU A C 1
ATOM 877 O O . LEU A 1 108 ? -5.504 -5.818 -1.012 1.00 90.06 108 LEU A O 1
ATOM 881 N N . LYS A 1 109 ? -4.433 -7.779 -0.791 1.00 86.31 109 LYS A N 1
ATOM 882 C CA . LYS A 1 109 ? -5.564 -8.522 -0.232 1.00 86.31 109 LYS A CA 1
ATOM 883 C C . LYS A 1 109 ? -5.236 -8.952 1.193 1.00 86.31 109 LYS A C 1
ATOM 885 O O . LYS A 1 109 ? -4.073 -9.090 1.562 1.00 86.31 109 LYS A O 1
ATOM 890 N N . ALA A 1 110 ? -6.286 -9.158 1.980 1.00 80.88 110 ALA A N 1
ATOM 891 C CA . ALA A 1 110 ? -6.166 -9.795 3.282 1.00 80.88 110 ALA A CA 1
ATOM 892 C C . ALA A 1 110 ? -5.670 -11.238 3.119 1.00 80.88 110 ALA A C 1
ATOM 894 O O . ALA A 1 110 ? -6.094 -11.941 2.193 1.00 80.88 110 ALA A O 1
ATOM 895 N N . ASP A 1 111 ? -4.819 -11.674 4.044 1.00 76.94 111 ASP A N 1
ATOM 896 C CA . ASP A 1 111 ? -4.376 -13.063 4.102 1.00 76.94 111 ASP A CA 1
ATOM 897 C C . ASP A 1 111 ? -5.562 -13.982 4.474 1.00 76.94 111 ASP A C 1
ATOM 899 O O . ASP A 1 111 ? -6.450 -13.578 5.239 1.00 76.94 111 ASP A O 1
ATOM 903 N N . PRO A 1 112 ? -5.628 -15.215 3.940 1.00 74.94 112 PRO A N 1
ATOM 904 C CA . PRO A 1 112 ? -6.661 -16.171 4.310 1.00 74.94 112 PRO A CA 1
ATOM 905 C C . PRO A 1 112 ? -6.535 -16.525 5.798 1.00 74.94 112 PRO A C 1
ATOM 907 O O . PRO A 1 112 ? -5.433 -16.808 6.261 1.00 74.94 112 PRO A O 1
ATOM 910 N N . PRO A 1 113 ? -7.644 -16.602 6.555 1.00 71.31 113 PRO A N 1
ATOM 911 C CA . PRO A 1 113 ? -7.591 -16.911 7.985 1.00 71.31 113 PRO A CA 1
ATOM 912 C C . PRO A 1 113 ? -7.050 -18.318 8.294 1.00 71.31 113 PRO A C 1
ATOM 914 O O . PRO A 1 113 ? -6.675 -18.589 9.431 1.00 71.31 113 PRO A O 1
ATOM 917 N N . GLU A 1 114 ? -7.029 -19.213 7.303 1.00 74.19 114 GLU A N 1
ATOM 918 C CA . GLU A 1 114 ? -6.593 -20.607 7.443 1.00 74.19 114 GLU A CA 1
ATOM 919 C C . GLU A 1 114 ? -5.138 -20.840 6.998 1.00 74.19 114 GLU A C 1
ATOM 921 O O . GLU A 1 114 ? -4.625 -21.948 7.150 1.00 74.19 114 GLU A O 1
ATOM 926 N N . GLU A 1 115 ? -4.456 -19.816 6.473 1.00 70.31 115 GLU A N 1
ATOM 927 C CA . GLU A 1 115 ? -3.103 -19.942 5.928 1.00 70.31 115 GLU A CA 1
ATOM 928 C C . GLU A 1 115 ? -2.084 -19.132 6.736 1.00 70.31 115 GLU A C 1
ATOM 930 O O . GLU A 1 115 ? -2.293 -17.969 7.075 1.00 70.31 115 GLU A O 1
ATOM 935 N N . LEU A 1 116 ? -0.941 -19.757 7.028 1.00 70.12 116 LEU A N 1
ATOM 936 C CA . LEU A 1 116 ? 0.239 -19.073 7.551 1.00 70.12 116 LEU A CA 1
ATOM 937 C C . LEU A 1 116 ? 1.057 -18.566 6.360 1.00 70.12 116 LEU A C 1
ATOM 939 O O . LEU A 1 116 ? 1.851 -19.312 5.790 1.00 70.12 116 LEU A O 1
ATOM 943 N N . ILE A 1 117 ? 0.824 -17.311 5.982 1.00 74.06 117 ILE A N 1
ATOM 944 C CA . ILE A 1 117 ? 1.564 -16.620 4.922 1.00 74.06 117 ILE A CA 1
ATOM 945 C C . ILE A 1 117 ? 2.804 -15.962 5.531 1.00 74.06 117 ILE A C 1
ATOM 947 O O . ILE A 1 117 ? 2.719 -15.323 6.581 1.00 74.06 117 ILE A O 1
ATOM 951 N N . ALA A 1 118 ? 3.969 -16.144 4.906 1.00 73.38 118 ALA A N 1
ATOM 952 C CA . ALA A 1 118 ? 5.206 -15.563 5.419 1.00 73.38 118 ALA A CA 1
ATOM 953 C C . ALA A 1 118 ? 5.279 -14.041 5.186 1.00 73.38 118 ALA A C 1
ATOM 955 O O . ALA A 1 118 ? 4.638 -13.486 4.295 1.00 73.38 118 ALA A O 1
ATOM 956 N N . ASP A 1 119 ? 6.136 -13.346 5.939 1.00 71.81 119 ASP A N 1
ATOM 957 C CA . ASP A 1 119 ? 6.228 -11.880 5.867 1.00 71.81 119 ASP A CA 1
ATOM 958 C C . ASP A 1 119 ? 6.685 -11.342 4.491 1.00 71.81 119 ASP A C 1
ATOM 960 O O . ASP A 1 119 ? 6.415 -10.198 4.130 1.00 71.81 119 ASP A O 1
ATOM 964 N N . TYR A 1 120 ? 7.356 -12.155 3.681 1.00 71.50 120 TYR A N 1
ATOM 965 C CA . TYR A 1 120 ? 7.769 -11.781 2.323 1.00 71.50 120 TYR A CA 1
ATOM 966 C C . TYR A 1 120 ? 6.738 -12.177 1.251 1.00 71.50 120 TYR A C 1
ATOM 968 O O . TYR A 1 120 ? 6.916 -11.862 0.078 1.00 71.50 120 TYR A O 1
ATOM 976 N N . GLU A 1 121 ? 5.666 -12.874 1.624 1.00 77.69 121 GLU A N 1
ATOM 977 C CA . GLU A 1 121 ? 4.654 -13.406 0.710 1.00 77.69 121 GLU A CA 1
ATOM 978 C C . GLU A 1 121 ? 3.412 -12.526 0.727 1.00 77.69 121 GLU A C 1
ATOM 980 O O . GLU A 1 121 ? 2.864 -12.277 1.787 1.00 77.69 121 GLU A O 1
ATOM 985 N N . VAL A 1 122 ? 2.955 -12.021 -0.414 1.00 76.75 122 VAL A N 1
ATOM 986 C CA . VAL A 1 122 ? 1.941 -10.967 -0.506 1.00 76.75 122 VAL A CA 1
ATOM 987 C C . VAL A 1 122 ? 0.770 -11.420 -1.368 1.00 76.75 122 VAL A C 1
ATOM 989 O O . VAL A 1 122 ? 0.922 -11.641 -2.570 1.00 76.75 122 VAL A O 1
ATOM 992 N N . MET A 1 123 ? -0.416 -11.513 -0.766 1.00 81.19 123 MET A N 1
ATOM 993 C CA . MET A 1 123 ? -1.660 -11.751 -1.496 1.00 81.19 123 MET A CA 1
ATOM 994 C C . MET A 1 123 ? -2.094 -10.486 -2.227 1.00 81.19 123 MET A C 1
ATOM 996 O O . MET A 1 123 ? -2.234 -9.422 -1.617 1.00 81.19 123 MET A O 1
ATOM 1000 N N . VAL A 1 124 ? -2.325 -10.600 -3.534 1.00 80.06 124 VAL A N 1
ATOM 1001 C CA . VAL A 1 124 ? -2.587 -9.438 -4.387 1.00 80.06 124 VAL A CA 1
ATOM 1002 C C . VAL A 1 124 ? -3.605 -9.710 -5.492 1.00 80.06 124 VAL A C 1
ATOM 1004 O O . VAL A 1 124 ? -3.825 -10.847 -5.910 1.00 80.06 124 VAL A O 1
ATOM 1007 N N . ASP A 1 125 ? -4.212 -8.632 -5.987 1.00 80.94 125 ASP A N 1
ATOM 1008 C CA . ASP A 1 125 ? -4.942 -8.606 -7.254 1.00 80.94 125 ASP A CA 1
ATOM 1009 C C . ASP A 1 125 ? -3.998 -8.272 -8.409 1.00 80.94 125 ASP A C 1
ATOM 1011 O O . ASP A 1 125 ? -3.606 -7.118 -8.570 1.00 80.94 125 ASP A O 1
ATOM 1015 N N . VAL A 1 126 ? -3.614 -9.274 -9.200 1.00 74.06 126 VAL A N 1
ATOM 1016 C CA . VAL A 1 126 ? -2.704 -9.097 -10.350 1.00 74.06 126 VAL A CA 1
ATOM 1017 C C . VAL A 1 126 ? -3.441 -8.876 -11.672 1.00 74.06 126 VAL A C 1
ATOM 1019 O O . VAL A 1 126 ? -2.816 -8.915 -12.733 1.00 74.06 126 VAL A O 1
ATOM 1022 N N . GLN A 1 127 ? -4.768 -8.707 -11.660 1.00 76.06 127 GLN A N 1
ATOM 1023 C CA . GLN A 1 127 ? -5.532 -8.605 -12.900 1.00 76.06 127 GLN A CA 1
ATOM 1024 C C . GLN A 1 127 ? -5.033 -7.433 -13.763 1.00 76.06 127 GLN A C 1
ATOM 1026 O O . GLN A 1 127 ? -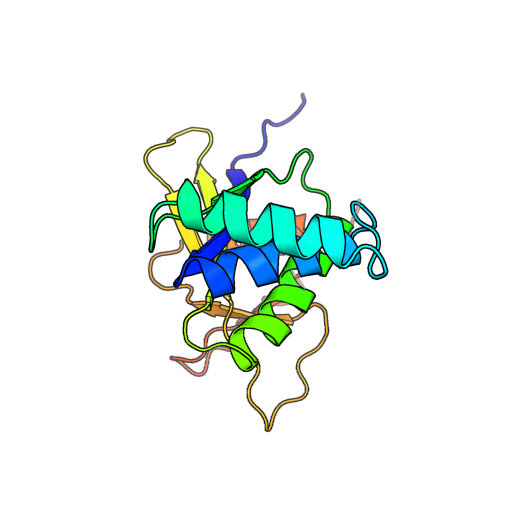5.035 -6.281 -13.340 1.00 76.06 127 GLN A O 1
ATOM 1031 N N . GLY A 1 128 ? -4.630 -7.735 -15.002 1.00 77.44 128 GLY A N 1
ATOM 1032 C CA . GLY A 1 128 ? -4.148 -6.730 -15.955 1.00 77.44 128 GLY A CA 1
ATOM 1033 C C . GLY A 1 128 ? -2.695 -6.290 -15.753 1.00 77.44 128 GLY A C 1
ATOM 1034 O O . GLY A 1 128 ? -2.268 -5.351 -16.420 1.00 77.44 128 GLY A O 1
ATOM 1035 N N . ILE A 1 129 ? -1.935 -6.957 -14.878 1.00 83.19 129 ILE A N 1
ATOM 1036 C CA . ILE A 1 129 ? -0.518 -6.660 -14.648 1.00 83.19 129 ILE A CA 1
ATOM 1037 C C . ILE A 1 129 ? 0.347 -7.654 -15.431 1.00 83.19 129 ILE A C 1
ATOM 1039 O O . ILE A 1 129 ? 0.197 -8.866 -15.241 1.00 83.19 129 ILE A O 1
ATOM 1043 N N . PRO A 1 130 ? 1.245 -7.173 -16.308 1.00 85.88 130 PRO A N 1
ATOM 1044 C CA . PRO A 1 130 ? 2.159 -8.035 -17.035 1.00 85.88 130 PRO A CA 1
ATOM 1045 C C . PRO A 1 130 ? 3.084 -8.813 -16.101 1.00 85.88 130 PRO A C 1
ATOM 1047 O O . PRO A 1 130 ? 3.464 -8.366 -15.017 1.00 85.88 130 PRO A O 1
ATOM 1050 N N . HIS A 1 131 ? 3.462 -10.001 -16.543 1.00 82.69 131 HIS A N 1
ATOM 1051 C CA . HIS A 1 131 ? 4.236 -10.943 -15.750 1.00 82.69 131 HIS A CA 1
ATOM 1052 C C . HIS A 1 131 ? 5.642 -10.422 -15.424 1.00 82.69 131 HIS A C 1
ATOM 1054 O O . HIS A 1 131 ? 6.130 -10.568 -14.307 1.00 82.69 131 HIS A O 1
ATOM 1060 N N . GLU A 1 13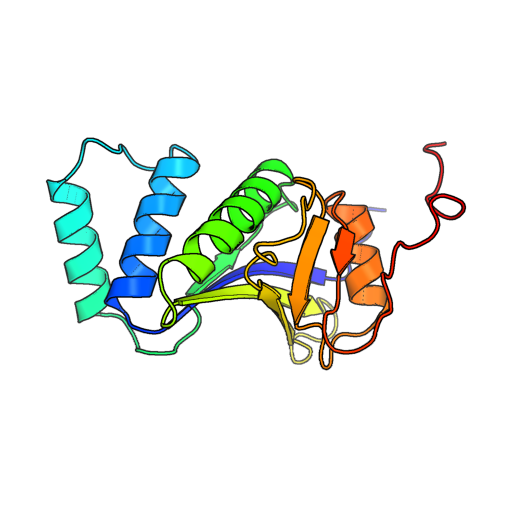2 ? 6.267 -9.759 -16.390 1.00 85.56 132 GLU A N 1
ATOM 1061 C CA . GLU A 1 132 ? 7.573 -9.121 -16.285 1.00 85.56 132 GLU A CA 1
ATOM 1062 C C . GLU A 1 132 ? 7.611 -8.009 -15.228 1.00 85.56 132 GLU A C 1
ATOM 1064 O O . GLU A 1 132 ? 8.626 -7.837 -14.556 1.00 85.56 132 GLU A O 1
ATOM 1069 N N . VAL A 1 133 ? 6.495 -7.301 -15.022 1.00 87.69 133 VAL A N 1
ATOM 1070 C CA . VAL A 1 133 ? 6.372 -6.279 -13.973 1.00 87.69 133 VAL A CA 1
ATOM 1071 C C . VAL A 1 133 ? 6.399 -6.944 -12.599 1.00 87.69 133 VAL A C 1
ATOM 1073 O O . VAL A 1 133 ? 7.085 -6.478 -11.690 1.00 87.69 133 VAL A O 1
ATOM 1076 N N . LEU A 1 134 ? 5.682 -8.063 -12.448 1.00 86.12 134 LEU A N 1
ATOM 1077 C CA . LEU A 1 134 ? 5.658 -8.827 -11.202 1.00 86.12 134 LEU A CA 1
ATOM 1078 C C . LEU A 1 134 ? 7.033 -9.421 -10.888 1.00 86.12 134 LEU A C 1
ATOM 1080 O O . LEU A 1 134 ? 7.491 -9.287 -9.758 1.00 86.12 134 LEU A O 1
ATOM 1084 N N . LEU A 1 135 ? 7.706 -10.025 -11.873 1.00 85.00 135 LEU A N 1
ATOM 1085 C CA . LEU A 1 135 ? 9.062 -10.557 -11.705 1.00 85.00 135 LEU A CA 1
ATOM 1086 C C . LEU A 1 135 ? 10.038 -9.473 -11.249 1.00 85.00 135 LEU A C 1
ATOM 1088 O O . LEU A 1 135 ? 10.723 -9.657 -10.243 1.00 85.00 135 LEU A O 1
ATOM 1092 N N . TRP A 1 136 ? 10.030 -8.321 -11.921 1.00 88.94 136 TRP A N 1
ATOM 1093 C CA . TRP A 1 136 ? 10.896 -7.204 -11.561 1.00 88.94 136 TRP A CA 1
ATOM 1094 C C . TRP A 1 136 ? 10.631 -6.705 -10.131 1.00 88.94 136 TRP A C 1
ATOM 1096 O O . TRP A 1 136 ? 11.575 -6.491 -9.376 1.00 88.94 136 TRP A O 1
ATOM 1106 N N . LEU A 1 137 ? 9.367 -6.590 -9.699 1.00 88.69 137 LEU A N 1
ATOM 1107 C CA . LEU A 1 137 ? 9.042 -6.211 -8.316 1.00 88.69 137 LEU A CA 1
ATOM 1108 C C . LEU A 1 137 ? 9.578 -7.225 -7.290 1.00 88.69 137 LEU A C 1
ATOM 1110 O O . LEU A 1 137 ? 10.080 -6.830 -6.237 1.00 88.69 137 LEU A O 1
ATOM 1114 N N . GLN A 1 138 ? 9.459 -8.525 -7.575 1.00 87.69 138 GLN A N 1
ATOM 1115 C CA . GLN A 1 138 ? 9.954 -9.575 -6.681 1.00 87.69 138 GLN A CA 1
ATOM 1116 C C . GLN A 1 138 ? 11.477 -9.532 -6.553 1.00 87.69 138 GLN A C 1
ATOM 1118 O O . GLN A 1 138 ? 11.995 -9.617 -5.441 1.00 87.69 138 GLN A O 1
ATOM 1123 N N . GLU A 1 139 ? 12.188 -9.360 -7.669 1.00 86.75 139 GLU A N 1
ATOM 1124 C CA . GLU A 1 139 ? 13.644 -9.200 -7.679 1.00 86.75 139 GLU A CA 1
ATOM 1125 C C . GLU A 1 139 ? 14.070 -7.931 -6.939 1.00 86.75 139 GLU A C 1
ATOM 1127 O O . GLU A 1 139 ? 15.010 -7.959 -6.144 1.00 86.75 139 GLU A O 1
ATOM 1132 N N . ARG A 1 140 ? 13.350 -6.822 -7.155 1.00 89.00 140 ARG A N 1
ATOM 1133 C CA . ARG A 1 140 ? 13.707 -5.521 -6.590 1.00 89.00 140 ARG A CA 1
ATOM 1134 C C . ARG A 1 140 ? 13.494 -5.444 -5.082 1.00 89.00 140 ARG A C 1
ATOM 1136 O O . ARG A 1 140 ? 14.328 -4.869 -4.387 1.00 89.00 140 ARG A O 1
ATOM 1143 N N . PHE A 1 141 ? 12.397 -6.013 -4.581 1.00 86.94 141 PHE A N 1
ATOM 1144 C CA . PHE A 1 141 ? 11.982 -5.881 -3.180 1.00 86.94 141 PHE A CA 1
ATOM 1145 C C . PHE A 1 141 ? 12.106 -7.162 -2.352 1.00 86.94 141 PHE A C 1
ATOM 1147 O O . PHE A 1 141 ? 11.836 -7.134 -1.152 1.00 86.94 141 PHE A O 1
ATOM 1154 N N . GLY A 1 142 ? 12.500 -8.285 -2.956 1.00 82.94 142 GLY A N 1
ATOM 1155 C CA . GLY A 1 142 ? 12.640 -9.560 -2.251 1.00 82.94 142 GLY A CA 1
ATOM 1156 C C . GLY A 1 142 ? 11.312 -10.128 -1.740 1.00 82.94 142 GLY A C 1
ATOM 1157 O O . GLY A 1 142 ? 11.291 -10.805 -0.712 1.00 82.94 142 GLY A O 1
ATOM 1158 N N . VAL A 1 143 ? 10.204 -9.845 -2.431 1.00 79.81 143 VAL A N 1
ATOM 1159 C CA . VAL A 1 143 ? 8.860 -10.342 -2.085 1.00 79.81 143 VAL A CA 1
ATOM 1160 C C . VAL A 1 143 ? 8.371 -11.405 -3.062 1.00 79.81 143 VAL A C 1
ATOM 1162 O O . VAL A 1 143 ? 8.953 -11.606 -4.123 1.00 79.81 143 VAL A O 1
ATOM 1165 N N . ARG A 1 144 ? 7.289 -12.100 -2.706 1.00 79.69 144 ARG A N 1
ATOM 1166 C CA . ARG A 1 144 ? 6.591 -13.069 -3.563 1.00 79.69 144 ARG A CA 1
ATOM 1167 C C . ARG A 1 144 ? 5.118 -12.716 -3.659 1.00 79.69 144 ARG A C 1
ATOM 1169 O O . ARG A 1 144 ? 4.485 -12.538 -2.624 1.00 79.69 144 ARG A O 1
ATOM 1176 N N . PHE A 1 145 ? 4.563 -12.647 -4.865 1.00 76.56 145 PHE A N 1
ATOM 1177 C CA . PHE A 1 145 ? 3.145 -12.331 -5.068 1.00 76.56 145 PHE A CA 1
ATOM 1178 C C . PHE A 1 145 ? 2.305 -13.584 -5.323 1.00 76.56 145 PHE A C 1
ATOM 1180 O O . PHE A 1 145 ? 2.691 -14.456 -6.098 1.00 76.56 145 PHE A O 1
ATOM 1187 N N . PHE A 1 146 ? 1.120 -13.647 -4.713 1.00 71.31 146 PHE A N 1
ATOM 1188 C CA . PHE A 1 146 ? 0.196 -14.779 -4.829 1.00 71.31 146 PHE A CA 1
ATOM 1189 C C . PHE A 1 146 ? -1.178 -14.326 -5.337 1.00 71.31 146 PHE A C 1
ATOM 1191 O O . PHE A 1 146 ? -1.719 -13.316 -4.878 1.00 71.31 146 PHE A O 1
ATOM 1198 N N . ARG A 1 147 ? -1.753 -15.100 -6.270 1.00 65.81 147 ARG A N 1
ATOM 1199 C CA . ARG A 1 147 ? -3.093 -14.889 -6.844 1.00 65.81 147 ARG A CA 1
ATOM 1200 C C . ARG A 1 147 ? -4.086 -15.888 -6.242 1.00 65.81 147 ARG A C 1
ATOM 1202 O O . ARG A 1 147 ? -3.748 -17.052 -6.060 1.00 65.81 147 ARG A O 1
ATOM 1209 N N . ARG A 1 148 ? -5.315 -15.436 -5.958 1.00 54.91 148 ARG A N 1
ATOM 1210 C CA . ARG A 1 148 ? -6.381 -16.272 -5.369 1.00 54.91 148 ARG A CA 1
ATOM 1211 C C . ARG A 1 148 ? -7.287 -16.965 -6.397 1.00 54.91 148 ARG A C 1
ATOM 1213 O O . ARG A 1 148 ? -7.803 -18.035 -6.103 1.00 54.91 148 ARG A O 1
ATOM 1220 N N . ASP A 1 149 ? -7.485 -16.371 -7.575 1.00 50.81 149 ASP A N 1
ATOM 1221 C CA . ASP A 1 149 ? -8.582 -16.780 -8.475 1.00 50.81 149 ASP A CA 1
ATOM 1222 C C . ASP A 1 149 ? -8.276 -17.967 -9.392 1.00 50.81 149 ASP A C 1
ATOM 1224 O O . ASP A 1 149 ? -9.180 -18.497 -10.021 1.00 50.81 149 ASP A O 1
ATOM 1228 N N . ASP A 1 150 ? -7.029 -18.417 -9.433 1.00 43.25 150 ASP A N 1
ATOM 1229 C CA . ASP A 1 150 ? -6.634 -19.687 -10.026 1.00 43.25 150 ASP A CA 1
ATOM 1230 C C . ASP A 1 150 ? -5.558 -20.248 -9.094 1.00 43.25 150 ASP A C 1
ATOM 1232 O O . ASP A 1 150 ? -4.701 -19.480 -8.662 1.00 43.25 150 ASP A O 1
ATOM 1236 N N . GLU A 1 151 ? -5.567 -21.545 -8.782 1.00 38.94 151 GLU A N 1
ATOM 1237 C CA . GLU A 1 151 ? -4.610 -22.256 -7.907 1.00 38.94 151 GLU A CA 1
ATOM 1238 C C . GLU A 1 151 ? -3.130 -22.202 -8.374 1.00 38.94 151 GLU A C 1
ATOM 1240 O O . GLU A 1 151 ? -2.320 -23.075 -8.065 1.00 38.94 151 GLU A O 1
ATOM 1245 N N . TYR A 1 152 ? -2.721 -21.173 -9.109 1.00 40.28 152 TYR A N 1
ATOM 1246 C CA . TYR A 1 152 ? -1.335 -20.835 -9.355 1.00 40.28 152 TYR A CA 1
ATOM 1247 C C . TYR A 1 152 ? -0.774 -20.110 -8.136 1.00 40.28 152 TYR A C 1
ATOM 1249 O O . TYR A 1 152 ? -0.713 -18.881 -8.064 1.00 40.28 152 TYR A O 1
ATOM 1257 N N . LYS A 1 153 ? -0.246 -20.904 -7.202 1.00 42.53 153 LYS A N 1
ATOM 1258 C CA . LYS A 1 153 ? 0.929 -20.472 -6.446 1.00 42.53 153 LYS A CA 1
ATOM 1259 C C . LYS A 1 153 ? 2.022 -20.190 -7.475 1.00 42.53 153 LYS A C 1
ATOM 1261 O O . LYS A 1 153 ? 2.739 -21.105 -7.871 1.00 42.53 153 LYS A O 1
ATOM 1266 N N . MET A 1 154 ? 2.149 -18.949 -7.942 1.00 44.62 154 MET A N 1
ATOM 1267 C CA . MET A 1 154 ? 3.354 -18.526 -8.653 1.00 44.62 154 MET A CA 1
ATOM 1268 C C . MET A 1 154 ? 4.477 -18.372 -7.624 1.00 44.62 154 MET A C 1
ATOM 1270 O O . MET A 1 154 ? 4.950 -17.283 -7.329 1.00 44.62 154 MET A O 1
ATOM 1274 N N . ALA A 1 155 ? 4.905 -19.496 -7.050 1.00 42.75 155 ALA A N 1
ATOM 1275 C CA . ALA A 1 155 ? 6.262 -19.602 -6.559 1.00 42.75 155 ALA A CA 1
ATOM 1276 C C . ALA A 1 155 ? 7.130 -19.651 -7.815 1.00 42.75 155 ALA A C 1
ATOM 1278 O O . ALA A 1 155 ? 7.294 -20.705 -8.427 1.00 42.75 155 ALA A O 1
ATOM 1279 N N . PHE A 1 156 ? 7.603 -18.489 -8.251 1.00 44.19 156 PHE A N 1
ATOM 1280 C CA . PHE A 1 156 ? 8.612 -18.437 -9.293 1.00 44.19 156 PHE A CA 1
ATOM 1281 C C . PHE A 1 156 ? 9.810 -19.276 -8.839 1.00 44.19 156 PHE A C 1
ATOM 1283 O O . PHE A 1 156 ? 10.281 -19.075 -7.713 1.00 44.19 156 PHE A O 1
ATOM 1290 N N . PRO A 1 157 ? 10.225 -20.285 -9.626 1.00 38.44 157 PRO A N 1
ATOM 1291 C CA . PRO A 1 157 ? 11.256 -21.219 -9.209 1.00 38.44 157 PRO A CA 1
ATOM 1292 C C . PRO A 1 157 ? 12.533 -20.452 -8.856 1.00 38.44 157 PRO A C 1
ATOM 1294 O O . PRO A 1 157 ? 13.020 -19.631 -9.626 1.00 38.44 157 PRO A O 1
ATOM 1297 N N . LEU A 1 158 ? 13.070 -20.745 -7.669 1.00 40.25 158 LEU A N 1
ATOM 1298 C CA . LEU A 1 158 ? 14.326 -20.199 -7.136 1.00 40.25 158 LEU A CA 1
ATOM 1299 C C . LEU A 1 158 ? 15.532 -20.428 -8.066 1.00 40.25 158 LEU A C 1
ATOM 1301 O O . LEU A 1 158 ? 16.559 -19.778 -7.892 1.00 40.25 158 LEU A O 1
ATOM 1305 N N . ASP A 1 159 ? 15.403 -21.329 -9.039 1.00 41.72 159 ASP A N 1
ATOM 1306 C CA . ASP A 1 159 ? 16.482 -21.775 -9.917 1.00 41.72 159 ASP A CA 1
ATOM 1307 C C . ASP A 1 159 ? 16.836 -20.768 -11.034 1.00 41.72 159 ASP A C 1
ATOM 1309 O O . ASP A 1 159 ? 17.786 -21.007 -11.778 1.00 41.72 159 ASP A O 1
ATOM 1313 N N . GLU A 1 160 ? 16.124 -19.636 -11.141 1.00 37.03 160 GLU A N 1
ATOM 1314 C CA . GLU A 1 160 ? 16.381 -18.584 -12.146 1.00 37.03 160 GLU A CA 1
ATOM 1315 C C . GLU A 1 160 ? 16.709 -17.197 -11.563 1.00 37.03 160 GLU A C 1
ATOM 1317 O O . GLU A 1 160 ? 16.868 -16.239 -12.316 1.00 37.03 160 GLU A O 1
ATOM 1322 N N . LEU A 1 161 ? 16.880 -17.059 -10.243 1.00 38.75 161 LEU A N 1
ATOM 1323 C CA . LEU A 1 161 ? 17.456 -15.824 -9.701 1.00 38.75 161 LEU A CA 1
ATOM 1324 C C . LEU A 1 161 ? 18.962 -15.819 -10.000 1.00 38.75 161 LEU A C 1
ATOM 1326 O O . LEU A 1 161 ? 19.638 -16.794 -9.651 1.00 38.75 161 LEU A O 1
ATOM 1330 N N . PRO A 1 162 ? 19.528 -14.762 -10.615 1.00 35.94 162 PRO A N 1
ATOM 1331 C CA . PRO A 1 162 ? 20.968 -14.671 -10.782 1.00 35.94 162 PRO A CA 1
ATOM 1332 C C . PRO A 1 162 ? 21.609 -14.722 -9.395 1.00 35.94 162 PRO A C 1
ATOM 1334 O O . PRO A 1 162 ? 21.477 -13.801 -8.587 1.00 35.94 162 PRO A O 1
ATOM 1337 N N . VAL A 1 163 ? 22.291 -15.832 -9.105 1.00 37.97 163 VAL A N 1
ATOM 1338 C CA . VAL A 1 163 ? 23.221 -15.909 -7.983 1.00 37.97 163 VAL A CA 1
ATOM 1339 C C . VAL A 1 163 ? 24.195 -14.763 -8.200 1.00 37.97 163 VAL A C 1
ATOM 1341 O O . VAL A 1 163 ? 24.866 -14.738 -9.231 1.00 37.97 163 VAL A O 1
ATOM 1344 N N . LEU A 1 164 ? 24.205 -13.801 -7.274 1.00 37.09 164 LEU A N 1
ATOM 1345 C CA . LEU A 1 164 ? 25.131 -12.671 -7.262 1.00 37.09 164 LEU A CA 1
ATOM 1346 C C . LEU A 1 164 ? 26.535 -13.168 -7.640 1.00 37.09 164 LEU A C 1
ATOM 1348 O O . LEU A 1 164 ? 27.158 -13.914 -6.880 1.00 37.09 164 LEU A O 1
ATOM 1352 N N . GLY A 1 165 ? 26.974 -12.796 -8.841 1.00 34.06 165 GLY A N 1
ATOM 1353 C CA . GLY A 1 165 ? 28.340 -12.933 -9.333 1.00 34.06 165 GLY A CA 1
ATOM 1354 C C . GLY A 1 165 ? 29.038 -11.589 -9.290 1.00 34.06 165 GLY A C 1
ATOM 1355 O O . GLY A 1 165 ? 28.354 -10.573 -9.548 1.00 34.06 165 GLY A O 1
#

Radius of gyration: 16.82 Å; chains: 1; bounding box: 42×41×43 Å

Secondary structure (DSSP, 8-state):
--PPPSEEEEEEEEESHHHHHHHHHHHHHHTTSS-TT-HHHHHHHHHHHHHH--TTPPEEEE-GGG-HHHHHHHHHHHHHHHHH-TTEEEEEEEEETTEEEEEEEEEE-PPPTT----TTEEEEE-TT--HHHHHHHHHHH--EEE-SSSS------GGGS----

Sequence (165 aa):
MQQTEPYMVALGYSGKLESAARFEWDFRVRVGAEQASDESGREAFIRDFVTNGVENQPYVILLDDYDGPLFSTFVQFGKQAVTKDPNLHVFLVIEDVHDPEKQYRLFLKADPPEELIADYEVMVDVQGIPHEVLLWLQERFGVRFFRRDDEYKMAFPLDELPVLG

Foldseek 3Di:
DPDDDQKWKKKKKAFQQLLRLVLVQVLCCLVVVDPPPPPVVSVVSSVVSNVPDDHRDMDIDTCPPLPLVSVLSSQQSQLVSCVVDVRMWIWMWMAGPVHRVDIDTKIFYHDDPPDDADSQETETDCPPPDPVSQVVNCLSNVHAYDYDPDPDPPPPDPPPDPPDD